Protein AF-A0A0G2F5P8-F1 (afdb_monomer)

Radius of gyration: 18.18 Å; Cα contacts (8 Å, |Δi|>4): 67; chains: 1; bounding box: 37×34×45 Å

InterPro domains:
  IPR036188 FAD/NAD(P)-binding domain superfamily [G3DSA:3.50.50.60] (3-73)
  IPR036188 FAD/NAD(P)-binding domain superfamily [G3DSA:3.50.50.60] (74-87)

Mean predicted aligned error: 3.75 Å

Foldseek 3Di:
DPPDPPQHPHDPVVVVVVVVVVCVVPDPPDDDDPFAWDDKDQDPVQWIWTATPVRDIDIDNDDDDPPDDDDDDPPDPCPVVCPPPHD

Sequence (87 aa):
MYGVLGFDHMAQETFRMKSKGDILRRYDTVEFKRAYIETIKKLENGNFQATDGWTNVYEGRKMVIATGVKDVLPQIEGLDFCWGRGV

Nearest PDB structures (foldseek):
  4fk1-assembly1_B  TM=9.664E-01  e=1.678E-02  Bacillus anthracis str. 'Ames Ancestor'
  4fk1-assembly2_C  TM=9.592E-01  e=1.678E-02  Bacillus anthracis str. 'Ames Ancestor'
  3ab1-assembly1_A  TM=6.669E-01  e=7.817E-03  Chlorobaculum tepidum
  3r9u-assembly1_A  TM=6.970E-01  e=1.287E-01  Campylobacter jejuni
  5vdn-assembly1_B  TM=7.276E-01  e=1.052E+00  Yersinia pestis KIM10+

Solvent-accessible surface area (backbone atoms only — not comparable to full-atom values): 5877 Å² total; per-residue (Å²): 58,73,96,43,91,97,39,62,83,32,61,64,62,56,59,54,51,50,55,54,49,55,44,61,74,73,41,90,91,67,86,88,78,98,73,59,75,74,47,74,47,78,45,94,89,63,31,35,40,38,30,30,82,83,72,49,76,47,78,36,79,71,86,83,91,81,85,78,85,79,89,84,75,76,98,47,92,66,47,80,76,28,63,97,73,60,129

pLDDT: mean 95.54, std 5.41, range [55.12, 98.56]

Secondary structure (DSSP, 8-state):
--SSTT-TT--HHHHHHHHHHHHHHH-SS-------EEEEEE-TTS-EEEEETT--EEEES-------------S-TTHHHHTTT--

Organism: NCBI:txid1214573

Structure (mmCIF, N/CA/C/O backbone):
data_AF-A0A0G2F5P8-F1
#
_entry.id   AF-A0A0G2F5P8-F1
#
loop_
_atom_site.group_PDB
_atom_site.id
_atom_site.type_symbol
_atom_site.label_atom_id
_atom_site.label_alt_id
_atom_site.label_comp_id
_atom_site.label_asym_id
_atom_site.label_entity_id
_atom_site.label_seq_id
_atom_site.pdbx_PDB_ins_code
_atom_site.Cartn_x
_atom_site.Cartn_y
_atom_site.Cartn_z
_atom_site.occupancy
_atom_site.B_iso_or_equiv
_atom_site.auth_seq_id
_atom_site.auth_comp_id
_atom_site.auth_asym_id
_atom_site.auth_atom_id
_atom_site.pdbx_PDB_model_num
ATOM 1 N N . MET A 1 1 ? 8.033 -9.329 -15.420 1.00 86.12 1 MET 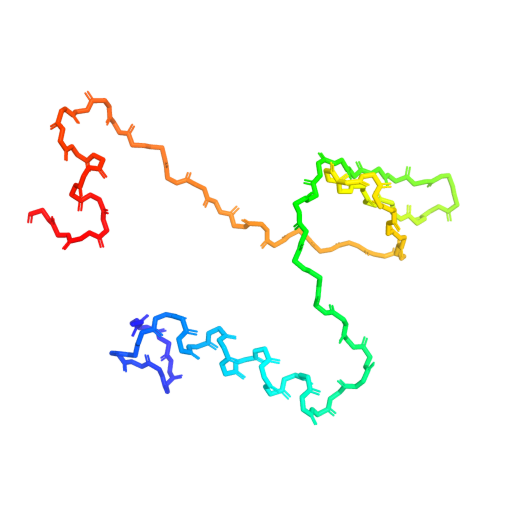A N 1
ATOM 2 C CA . MET A 1 1 ? 8.296 -9.651 -14.007 1.00 86.12 1 MET A CA 1
ATOM 3 C C . MET A 1 1 ? 9.281 -10.787 -14.058 1.00 86.12 1 MET A C 1
ATOM 5 O O . MET A 1 1 ? 9.074 -11.704 -14.835 1.00 86.12 1 MET A O 1
ATOM 9 N N . TYR A 1 2 ? 10.378 -10.667 -13.331 1.00 90.56 2 TYR A N 1
ATOM 10 C CA . TYR A 1 2 ? 11.467 -11.637 -13.348 1.00 90.56 2 TYR A CA 1
ATOM 11 C C . TYR A 1 2 ? 11.739 -12.068 -11.912 1.00 90.56 2 TYR A C 1
ATOM 13 O O . TYR A 1 2 ? 11.459 -11.307 -10.983 1.00 90.56 2 TYR A O 1
ATOM 21 N N . GLY A 1 3 ? 12.243 -13.286 -11.723 1.00 93.56 3 GLY A N 1
ATOM 22 C CA . GLY A 1 3 ? 12.561 -13.811 -10.390 1.00 93.56 3 GLY A CA 1
ATOM 23 C C . GLY A 1 3 ? 11.345 -14.205 -9.542 1.00 93.56 3 GLY A C 1
ATOM 24 O O . GLY A 1 3 ? 11.495 -14.450 -8.349 1.00 93.56 3 GLY A O 1
ATOM 25 N N . VAL A 1 4 ? 10.147 -14.293 -10.134 1.00 95.62 4 VAL A N 1
ATOM 26 C CA . VAL A 1 4 ? 8.930 -14.773 -9.459 1.00 95.62 4 VAL A CA 1
ATOM 27 C C . VAL A 1 4 ? 8.387 -15.996 -10.183 1.00 95.62 4 VAL A C 1
ATOM 29 O O . VAL A 1 4 ? 7.935 -15.913 -11.325 1.00 95.62 4 VAL A O 1
ATOM 32 N N . LEU A 1 5 ? 8.441 -17.143 -9.500 1.00 95.56 5 LEU A N 1
ATOM 33 C CA . LEU A 1 5 ? 8.019 -18.435 -10.035 1.00 95.56 5 LEU A CA 1
ATOM 34 C C . LEU A 1 5 ? 6.571 -18.373 -10.552 1.00 95.56 5 LEU A C 1
ATOM 36 O O . LEU A 1 5 ? 5.671 -17.910 -9.853 1.00 95.56 5 LEU A O 1
ATOM 40 N N . GLY A 1 6 ? 6.355 -18.844 -11.782 1.00 95.62 6 GLY A N 1
ATOM 41 C CA . GLY A 1 6 ? 5.044 -18.845 -12.442 1.00 95.62 6 GLY A CA 1
ATOM 42 C C . GLY A 1 6 ? 4.628 -17.515 -13.087 1.00 95.62 6 GLY A C 1
ATOM 43 O O . GLY A 1 6 ? 3.582 -17.470 -13.728 1.00 95.62 6 GLY A O 1
ATOM 44 N N . PHE A 1 7 ? 5.429 -16.451 -12.955 1.00 96.31 7 PHE A N 1
ATOM 45 C CA . PHE A 1 7 ? 5.168 -15.133 -13.555 1.00 96.31 7 PHE A CA 1
ATOM 46 C C . PHE A 1 7 ? 6.377 -14.570 -14.313 1.00 96.31 7 PHE A C 1
ATOM 48 O O . PHE A 1 7 ? 6.443 -13.361 -14.552 1.00 96.31 7 PHE A O 1
ATOM 55 N N . ASP A 1 8 ? 7.332 -15.423 -14.690 1.00 96.38 8 ASP A N 1
ATOM 56 C CA . ASP A 1 8 ? 8.471 -14.988 -15.495 1.00 96.38 8 ASP A CA 1
ATOM 57 C C . ASP A 1 8 ? 8.001 -14.384 -16.829 1.00 96.38 8 ASP A C 1
ATOM 59 O O . ASP A 1 8 ? 7.011 -14.832 -17.408 1.00 96.38 8 ASP A O 1
ATOM 63 N N . HIS A 1 9 ? 8.660 -13.311 -17.271 1.00 94.00 9 HIS A N 1
ATOM 64 C CA . HIS A 1 9 ? 8.294 -12.510 -18.448 1.00 94.00 9 HIS A CA 1
ATOM 65 C C . HIS A 1 9 ? 6.901 -11.843 -18.438 1.00 94.00 9 HIS A C 1
ATOM 67 O O . HIS A 1 9 ? 6.573 -11.099 -19.360 1.00 94.00 9 HIS A O 1
ATOM 73 N N . MET A 1 10 ? 6.089 -12.002 -17.389 1.00 96.00 10 MET A N 1
ATOM 74 C CA . MET A 1 10 ? 4.742 -11.415 -17.340 1.00 96.00 10 MET A CA 1
ATOM 75 C C . MET A 1 10 ? 4.762 -9.941 -16.930 1.00 96.00 10 MET A C 1
ATOM 77 O O . MET A 1 10 ? 5.560 -9.539 -16.084 1.00 96.00 10 MET A O 1
ATOM 81 N N . ALA A 1 11 ? 3.845 -9.118 -17.443 1.00 95.06 11 ALA A N 1
ATOM 82 C CA . ALA A 1 11 ? 3.709 -7.741 -16.964 1.00 95.06 11 ALA A CA 1
ATOM 83 C C . ALA A 1 11 ? 3.456 -7.710 -15.442 1.00 95.06 11 ALA A C 1
ATOM 85 O O . ALA A 1 11 ? 2.657 -8.480 -14.906 1.00 95.06 11 ALA A O 1
ATOM 86 N N . GLN A 1 12 ? 4.124 -6.802 -14.724 1.00 94.06 12 GLN A N 1
ATOM 87 C CA . GLN A 1 12 ? 4.019 -6.693 -13.261 1.00 94.06 12 GLN A CA 1
ATOM 88 C C . GLN A 1 12 ? 2.574 -6.419 -12.818 1.00 94.06 12 GLN A C 1
ATOM 90 O O . GLN A 1 12 ? 2.150 -6.841 -11.743 1.00 94.06 12 GLN A O 1
ATOM 95 N N . GLU A 1 13 ? 1.806 -5.710 -13.646 1.00 96.12 13 GLU A N 1
ATOM 96 C CA . GLU A 1 13 ? 0.390 -5.458 -13.399 1.00 96.12 13 GLU A CA 1
ATOM 97 C C . GLU A 1 13 ? -0.442 -6.743 -13.410 1.00 96.12 13 GLU A C 1
A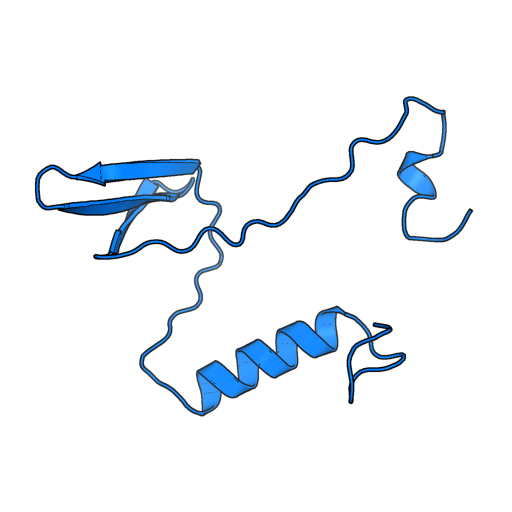TOM 99 O O . GLU A 1 13 ? -1.298 -6.909 -12.542 1.00 96.12 13 GLU A O 1
ATOM 104 N N . THR A 1 14 ? -0.143 -7.691 -14.303 1.00 96.81 14 THR A N 1
ATOM 105 C CA . THR A 1 14 ? -0.841 -8.981 -14.378 1.00 96.81 14 THR A CA 1
ATOM 106 C C . THR A 1 14 ? -0.750 -9.741 -13.059 1.00 96.81 14 THR A C 1
ATOM 108 O O . THR A 1 14 ? -1.762 -10.241 -12.568 1.00 96.81 14 THR A O 1
ATOM 111 N N . PHE A 1 15 ? 0.432 -9.770 -12.436 1.00 96.81 15 PHE A N 1
ATOM 112 C CA . PHE A 1 15 ? 0.619 -10.392 -11.124 1.00 96.81 15 PHE A CA 1
ATOM 113 C C . PHE A 1 15 ? -0.259 -9.738 -10.044 1.00 96.81 15 PHE A C 1
ATOM 115 O O . PHE A 1 15 ? -0.947 -10.438 -9.293 1.00 96.81 15 PHE A O 1
ATOM 122 N N . ARG A 1 16 ? -0.293 -8.398 -9.990 1.00 97.06 16 ARG A N 1
ATOM 123 C CA . ARG A 1 16 ? -1.098 -7.650 -9.007 1.00 97.06 16 ARG A CA 1
ATOM 124 C C . ARG A 1 16 ? -2.596 -7.856 -9.221 1.00 97.06 16 ARG A C 1
ATOM 126 O O . ARG A 1 16 ? -3.317 -8.102 -8.255 1.00 97.06 16 ARG A O 1
ATOM 133 N N . MET A 1 17 ? -3.060 -7.781 -10.469 1.00 97.50 17 MET A N 1
ATOM 134 C CA . MET A 1 17 ? -4.469 -7.975 -10.817 1.00 97.50 17 MET A CA 1
ATOM 135 C C . MET A 1 17 ? -4.935 -9.388 -10.489 1.00 97.50 17 MET A C 1
ATOM 137 O O . MET A 1 17 ? -5.969 -9.545 -9.841 1.00 97.50 17 MET A O 1
ATOM 141 N N . LYS A 1 18 ? -4.151 -10.407 -10.864 1.00 97.69 18 LYS A N 1
ATOM 142 C CA . LYS A 1 18 ? -4.481 -11.799 -10.552 1.00 97.69 18 LYS A CA 1
ATOM 143 C C . LYS A 1 18 ? -4.547 -12.023 -9.043 1.00 97.69 18 LYS A C 1
ATOM 145 O O . LYS A 1 18 ? -5.536 -12.558 -8.556 1.00 97.69 18 LYS A O 1
ATOM 150 N N . SER A 1 19 ? -3.538 -11.563 -8.302 1.00 97.25 19 SER A N 1
ATOM 151 C CA . SER A 1 19 ? -3.482 -11.721 -6.843 1.00 97.25 19 SER A CA 1
ATOM 152 C C . SER A 1 19 ? -4.672 -11.054 -6.144 1.00 97.25 19 SER A C 1
ATOM 154 O O . SER A 1 19 ? -5.340 -11.685 -5.329 1.00 97.25 19 SER A O 1
ATOM 156 N N . LYS A 1 20 ? -4.994 -9.802 -6.505 1.00 97.94 20 LYS A N 1
ATOM 157 C CA . LYS A 1 20 ? -6.169 -9.091 -5.974 1.00 97.94 20 LYS A CA 1
ATOM 158 C C . LYS A 1 20 ? -7.478 -9.802 -6.336 1.00 97.94 20 LYS A C 1
ATOM 160 O O . LYS A 1 20 ? -8.341 -9.960 -5.477 1.00 97.94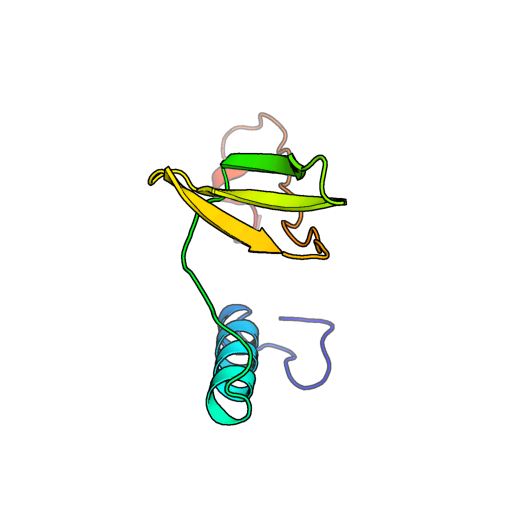 20 LYS A O 1
ATOM 165 N N . GLY A 1 21 ? -7.624 -10.222 -7.593 1.00 98.12 21 GLY A N 1
ATOM 166 C CA . GLY A 1 21 ? -8.823 -10.898 -8.088 1.00 98.12 21 GLY A CA 1
ATOM 167 C C . GLY A 1 21 ? -9.069 -12.241 -7.405 1.00 98.12 21 GLY A C 1
ATOM 168 O O . GLY A 1 21 ? -10.194 -12.527 -7.009 1.00 98.12 21 GLY A O 1
ATOM 169 N N . ASP A 1 22 ? -8.020 -13.038 -7.197 1.00 98.31 22 ASP A N 1
ATOM 170 C CA . ASP A 1 22 ? -8.129 -14.317 -6.493 1.00 98.31 22 ASP A CA 1
ATOM 171 C C . ASP A 1 22 ? -8.538 -14.148 -5.025 1.00 98.31 22 ASP A C 1
ATOM 173 O O . ASP A 1 22 ? -9.309 -14.969 -4.527 1.00 98.31 22 ASP A O 1
ATOM 177 N N . ILE A 1 23 ? -8.075 -13.089 -4.347 1.00 98.44 23 ILE A N 1
ATOM 178 C CA . ILE A 1 23 ? -8.504 -12.775 -2.976 1.00 98.44 23 ILE A CA 1
ATOM 179 C C . ILE A 1 23 ? -9.992 -12.418 -2.962 1.00 98.44 23 ILE A C 1
ATOM 181 O O . ILE A 1 23 ? -10.766 -13.072 -2.271 1.00 98.44 23 ILE A O 1
ATOM 185 N N . LEU A 1 24 ? -10.400 -11.442 -3.778 1.00 97.75 24 LEU A N 1
ATOM 186 C CA . LEU A 1 24 ? -11.786 -10.961 -3.827 1.00 97.75 24 LEU A CA 1
ATOM 187 C C . LEU A 1 24 ? -12.787 -12.043 -4.250 1.00 97.75 24 LEU A C 1
ATOM 189 O O . LEU A 1 24 ? -13.934 -12.029 -3.823 1.00 97.75 24 LEU A O 1
ATOM 193 N N . ARG A 1 25 ? -12.366 -12.989 -5.096 1.00 98.19 25 ARG A N 1
ATOM 194 C CA . ARG A 1 25 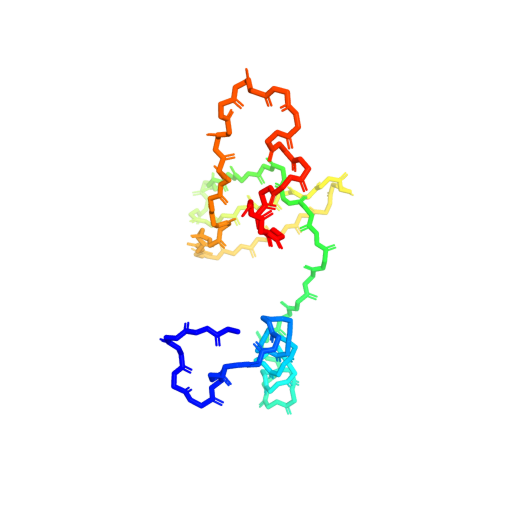? -13.217 -14.094 -5.556 1.00 98.19 25 ARG A CA 1
ATOM 195 C C . ARG A 1 25 ? -13.434 -15.168 -4.488 1.00 98.19 25 ARG A C 1
ATOM 197 O O . ARG A 1 25 ? -14.411 -15.906 -4.572 1.00 98.19 25 ARG A O 1
ATOM 204 N N . ARG A 1 26 ? -12.497 -15.332 -3.551 1.00 98.38 26 ARG A N 1
ATOM 205 C CA . ARG A 1 26 ? -12.474 -16.473 -2.618 1.00 98.38 26 ARG A CA 1
ATOM 206 C C . ARG A 1 26 ? -12.755 -16.095 -1.169 1.00 98.38 26 ARG A C 1
ATOM 208 O O . ARG A 1 26 ? -13.065 -16.994 -0.393 1.00 98.38 26 ARG A O 1
ATOM 215 N N . TYR A 1 27 ? -12.618 -14.822 -0.810 1.00 98.31 27 TYR A N 1
ATOM 216 C CA . TYR A 1 27 ? -12.725 -14.350 0.566 1.00 98.31 27 TYR A CA 1
ATOM 217 C C . TYR A 1 27 ? -13.527 -13.049 0.625 1.00 98.31 27 TYR A C 1
ATOM 219 O O . TYR A 1 27 ? -13.269 -12.116 -0.131 1.00 98.31 27 TYR A O 1
ATOM 227 N N . ASP A 1 28 ? -14.461 -12.983 1.566 1.00 97.44 28 ASP A N 1
ATOM 228 C CA . ASP A 1 28 ? -15.326 -11.836 1.862 1.00 97.44 28 ASP A CA 1
ATOM 229 C C . ASP A 1 28 ? -14.808 -10.974 3.029 1.00 97.44 28 ASP A C 1
ATOM 231 O O . ASP A 1 28 ? -15.362 -9.923 3.335 1.00 97.44 28 ASP A O 1
ATOM 235 N N . THR A 1 29 ? -13.706 -11.382 3.662 1.00 97.88 29 THR A N 1
ATOM 236 C CA . THR A 1 29 ? -13.117 -10.723 4.839 1.00 97.88 29 THR A CA 1
ATOM 237 C C . THR A 1 29 ? -12.107 -9.620 4.510 1.00 97.88 29 THR A C 1
ATOM 239 O O . THR A 1 29 ? -11.525 -9.030 5.423 1.00 97.88 29 THR A O 1
ATOM 242 N N . VAL A 1 30 ? -11.855 -9.348 3.224 1.00 97.50 30 VAL A N 1
ATOM 243 C CA . VAL A 1 30 ? -10.830 -8.396 2.769 1.00 97.50 30 VAL A CA 1
ATOM 244 C C . VAL A 1 30 ? -11.445 -7.328 1.873 1.00 97.50 30 VAL A C 1
ATOM 246 O O . VAL A 1 30 ? -11.976 -7.622 0.805 1.00 97.50 30 VAL A O 1
ATOM 249 N N . GLU A 1 31 ? -11.272 -6.066 2.259 1.00 96.31 31 GLU A N 1
ATOM 250 C CA . GLU A 1 31 ? -11.649 -4.911 1.448 1.00 96.31 31 GLU A CA 1
ATOM 251 C C . GLU A 1 31 ? -10.427 -4.260 0.793 1.00 96.31 31 GLU A C 1
ATOM 253 O O . GLU A 1 31 ? -9.388 -4.058 1.421 1.00 96.31 31 GLU A O 1
ATOM 258 N N . PHE A 1 32 ? -10.571 -3.853 -0.470 1.00 96.81 32 PHE A N 1
ATOM 259 C CA . PHE A 1 32 ? -9.578 -3.033 -1.163 1.00 96.81 32 PHE A CA 1
ATOM 260 C C . PHE A 1 32 ? -10.133 -1.632 -1.390 1.00 96.81 32 PHE A C 1
ATOM 262 O O . PHE A 1 32 ? -11.061 -1.455 -2.179 1.00 96.81 32 PHE A O 1
ATOM 269 N N . LYS A 1 33 ? -9.510 -0.627 -0.776 1.00 95.38 33 LYS A N 1
ATOM 270 C CA . LYS A 1 33 ? -9.845 0.785 -0.988 1.00 95.38 33 LYS A CA 1
ATOM 271 C C . LYS A 1 33 ? -8.732 1.467 -1.775 1.00 95.38 33 LYS A C 1
ATOM 273 O O . LYS A 1 33 ? -7.552 1.304 -1.471 1.00 95.38 33 LYS A O 1
ATOM 278 N N . ARG A 1 34 ? -9.101 2.212 -2.819 1.00 95.56 34 ARG A N 1
ATOM 279 C CA . ARG A 1 34 ? -8.164 3.085 -3.535 1.00 95.56 34 ARG A CA 1
ATOM 280 C C . ARG A 1 34 ? -8.093 4.398 -2.761 1.00 95.56 34 ARG A C 1
ATOM 282 O O . ARG A 1 34 ? -8.887 5.289 -3.027 1.00 95.56 34 ARG A O 1
ATOM 289 N N . ALA A 1 35 ? -7.177 4.474 -1.803 1.00 95.12 35 ALA A N 1
ATOM 290 C CA . ALA A 1 35 ? -6.992 5.643 -0.953 1.00 95.12 35 ALA A CA 1
ATOM 291 C C . ALA A 1 35 ? -5.513 5.963 -0.748 1.00 95.12 35 ALA A C 1
ATOM 293 O O . ALA A 1 35 ? -4.671 5.063 -0.733 1.00 95.12 35 ALA A O 1
ATOM 294 N N . TYR A 1 36 ? -5.218 7.253 -0.598 1.00 97.25 36 TYR A N 1
ATOM 295 C CA . TYR A 1 36 ? -3.913 7.741 -0.175 1.00 97.25 36 TYR A CA 1
ATOM 296 C C . TYR A 1 36 ? -3.990 8.081 1.313 1.00 97.25 36 TYR A C 1
ATOM 298 O O . TYR A 1 36 ? -4.700 9.009 1.696 1.00 97.25 36 TYR A O 1
ATOM 306 N N . ILE A 1 37 ? -3.312 7.286 2.144 1.00 98.00 37 ILE A N 1
ATOM 307 C CA . ILE A 1 37 ? -3.268 7.498 3.594 1.00 98.00 37 ILE A CA 1
ATOM 308 C C . ILE A 1 37 ? -2.264 8.608 3.899 1.00 98.00 37 ILE A C 1
ATOM 310 O O . ILE A 1 37 ? -1.091 8.483 3.555 1.00 98.00 37 ILE A O 1
ATOM 314 N N . GLU A 1 38 ? -2.721 9.665 4.565 1.00 97.81 38 GLU A N 1
ATOM 315 C CA . GLU A 1 38 ? -1.885 10.816 4.922 1.00 97.81 38 GLU A CA 1
ATOM 316 C C . GLU A 1 38 ? -1.340 10.708 6.340 1.00 97.81 38 GLU A C 1
ATOM 318 O O . GLU A 1 38 ? -0.181 11.030 6.597 1.00 97.81 38 GLU A O 1
ATOM 323 N N . THR A 1 39 ? -2.176 10.252 7.276 1.00 97.75 39 THR A N 1
ATOM 324 C CA . THR A 1 39 ? -1.808 10.188 8.689 1.00 97.75 39 THR A CA 1
ATOM 325 C C . THR A 1 39 ? -2.232 8.880 9.320 1.00 97.75 39 THR A C 1
ATOM 327 O O . THR A 1 39 ? -3.247 8.275 8.972 1.00 97.75 39 THR A O 1
ATOM 330 N N . ILE A 1 40 ? -1.415 8.448 10.274 1.00 97.88 40 ILE A N 1
ATOM 331 C CA . ILE A 1 40 ? -1.627 7.254 11.072 1.00 97.88 40 ILE A CA 1
ATOM 332 C C . ILE A 1 40 ? -1.300 7.606 12.519 1.00 97.88 40 ILE A C 1
ATOM 334 O O . ILE A 1 40 ? -0.258 8.200 12.792 1.00 97.88 40 ILE A O 1
ATOM 338 N N . LYS A 1 41 ? -2.157 7.193 13.455 1.00 97.81 41 LYS A N 1
ATOM 339 C CA . LYS A 1 41 ? -1.909 7.340 14.894 1.00 97.81 41 LYS A CA 1
ATOM 340 C C . LYS A 1 41 ? -2.328 6.099 15.672 1.00 97.81 41 LYS A C 1
ATOM 342 O O . LYS A 1 41 ? -3.270 5.404 15.294 1.00 97.81 41 LYS A O 1
ATOM 347 N N . LYS A 1 42 ? -1.637 5.845 16.784 1.00 98.12 42 LYS A N 1
ATOM 348 C CA . LYS A 1 42 ? -2.081 4.891 17.804 1.00 98.12 42 LYS A CA 1
ATOM 349 C C . LYS A 1 42 ? -3.047 5.605 18.750 1.00 98.12 42 LYS A C 1
ATOM 351 O O . LYS A 1 42 ? -2.756 6.708 19.203 1.00 98.12 42 LYS A O 1
ATOM 356 N N . LEU A 1 43 ? -4.190 4.989 19.007 1.00 98.12 43 LEU A N 1
ATOM 357 C CA . LEU A 1 43 ? -5.223 5.483 19.908 1.00 98.12 43 LEU A CA 1
ATOM 358 C C . LEU A 1 43 ? -4.963 5.002 21.341 1.00 98.12 43 LEU A C 1
ATOM 360 O O . LEU A 1 43 ? -4.278 4.001 21.565 1.00 98.12 43 LEU A O 1
ATOM 364 N N . GLU A 1 44 ? -5.556 5.689 22.316 1.00 97.75 44 GLU A N 1
ATOM 365 C CA . GLU A 1 44 ? -5.432 5.346 23.741 1.00 97.75 44 GLU A CA 1
ATOM 366 C C . GLU A 1 44 ? -5.999 3.958 24.064 1.00 97.75 44 GLU A C 1
ATOM 368 O O . GLU A 1 44 ? -5.450 3.235 24.890 1.00 97.75 44 GLU A O 1
ATOM 373 N N . ASN A 1 45 ? -7.042 3.534 23.342 1.00 96.19 45 ASN A N 1
ATOM 374 C CA . ASN A 1 45 ? -7.629 2.196 23.457 1.00 96.19 45 ASN A CA 1
ATOM 375 C C . ASN A 1 45 ? -6.740 1.071 22.877 1.00 96.19 45 ASN A C 1
ATOM 377 O O . ASN A 1 45 ? -7.134 -0.094 22.892 1.00 96.19 45 ASN A O 1
ATOM 381 N N . GLY A 1 46 ? -5.560 1.405 22.345 1.00 96.88 46 GLY A N 1
ATOM 382 C CA . GLY A 1 46 ? -4.593 0.464 21.783 1.00 96.88 46 GLY A CA 1
ATOM 383 C C . GLY A 1 46 ? -4.751 0.174 20.2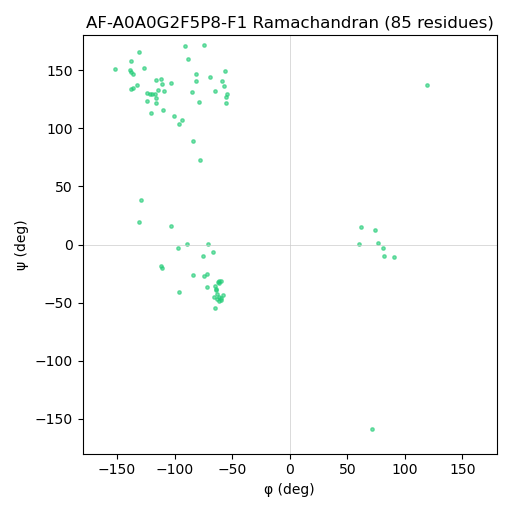87 1.00 96.88 46 GLY A C 1
ATOM 384 O O . GLY A 1 46 ? -3.830 -0.407 19.709 1.00 96.88 46 GLY A O 1
ATOM 385 N N . ASN A 1 47 ? -5.849 0.597 19.651 1.00 98.31 47 ASN A N 1
ATOM 386 C CA . ASN A 1 47 ? -6.046 0.474 18.205 1.00 98.31 47 ASN A CA 1
ATOM 387 C C . ASN A 1 47 ? -5.204 1.496 17.426 1.00 98.31 47 ASN A C 1
ATOM 389 O O . ASN A 1 47 ? -4.609 2.420 17.979 1.00 98.31 47 ASN A O 1
ATOM 393 N N . PHE A 1 48 ? -5.193 1.344 16.108 1.00 98.56 48 PHE A N 1
ATOM 394 C CA . PHE A 1 48 ? -4.630 2.289 15.159 1.00 98.56 48 PHE A CA 1
ATOM 395 C C . PHE A 1 48 ? -5.737 2.933 14.334 1.00 98.56 48 PHE A C 1
ATOM 397 O O . PHE A 1 48 ? -6.674 2.252 13.920 1.00 98.56 48 PHE A O 1
ATOM 404 N N . GLN A 1 49 ? -5.572 4.221 14.051 1.00 98.50 49 GLN A N 1
ATOM 405 C CA . GLN A 1 49 ? -6.420 4.985 13.149 1.00 98.50 49 GLN A CA 1
ATOM 406 C C . GLN A 1 49 ? -5.587 5.472 11.961 1.00 98.50 49 GLN A C 1
ATOM 408 O O . GLN A 1 49 ? -4.532 6.076 12.165 1.00 98.50 49 GLN A O 1
ATOM 413 N N . ALA A 1 50 ? -6.069 5.238 10.744 1.00 98.19 50 ALA A N 1
ATOM 414 C CA . ALA A 1 50 ? -5.545 5.818 9.514 1.00 98.19 50 ALA A CA 1
ATOM 415 C C . ALA A 1 50 ? -6.559 6.814 8.939 1.00 98.19 50 ALA A C 1
ATOM 417 O O . ALA A 1 50 ? -7.756 6.524 8.917 1.00 98.19 50 ALA A O 1
ATOM 418 N N . THR A 1 51 ? -6.077 7.958 8.459 1.00 98.31 51 THR A N 1
ATOM 419 C CA . THR A 1 51 ? -6.897 8.979 7.794 1.00 98.31 51 THR A CA 1
ATOM 420 C C . THR A 1 51 ? -6.384 9.185 6.374 1.00 98.31 51 THR A C 1
ATOM 422 O O . THR A 1 51 ? -5.177 9.365 6.173 1.00 98.31 51 THR A O 1
ATOM 425 N N . ASP A 1 52 ? -7.283 9.133 5.391 1.00 97.69 52 ASP A N 1
ATOM 426 C CA . ASP A 1 52 ? -6.947 9.411 3.991 1.00 97.69 52 ASP A CA 1
ATOM 427 C C . ASP A 1 52 ? -7.122 10.887 3.607 1.00 97.69 52 ASP A C 1
ATOM 429 O O . ASP A 1 52 ? -7.672 11.683 4.368 1.00 97.69 52 ASP A O 1
ATOM 433 N N . GLY A 1 53 ? -6.659 11.247 2.407 1.00 95.62 53 GLY A N 1
ATOM 434 C CA . GLY A 1 53 ? -6.761 12.615 1.882 1.00 95.62 53 GLY A CA 1
ATOM 435 C C . GLY A 1 53 ? -8.188 13.106 1.595 1.00 95.62 53 GLY A C 1
ATOM 436 O O . GLY A 1 53 ? -8.377 14.278 1.283 1.00 95.62 53 GLY A O 1
ATOM 437 N N . TRP A 1 54 ? -9.206 12.247 1.715 1.00 95.38 54 TRP A N 1
ATOM 438 C CA . TRP A 1 54 ? -10.621 12.643 1.680 1.00 95.38 54 TRP A CA 1
ATOM 439 C C . TRP A 1 54 ? -11.252 12.668 3.072 1.00 95.38 54 TRP A C 1
ATOM 441 O O . TRP A 1 54 ? -12.474 12.665 3.173 1.00 95.38 54 TRP A O 1
ATOM 451 N N . THR A 1 55 ? -10.426 12.673 4.121 1.00 96.00 55 THR A N 1
ATOM 452 C CA . THR A 1 55 ? -10.814 12.667 5.537 1.00 96.00 55 THR A CA 1
ATOM 453 C C . THR A 1 55 ? -11.600 11.435 5.992 1.00 96.00 55 THR A C 1
ATOM 455 O O . THR A 1 55 ? -12.127 11.424 7.107 1.00 96.00 55 THR A O 1
ATOM 458 N N . ASN A 1 56 ? -11.618 10.350 5.205 1.00 97.88 56 ASN A N 1
ATOM 459 C CA . ASN A 1 56 ? -12.172 9.087 5.684 1.00 97.88 56 ASN A CA 1
ATOM 460 C C . ASN A 1 56 ? -11.260 8.495 6.756 1.00 97.88 56 ASN A C 1
ATOM 462 O O . ASN A 1 56 ? -10.030 8.559 6.666 1.00 97.88 56 ASN A O 1
ATOM 466 N N . VAL A 1 57 ? -11.887 7.865 7.746 1.00 97.75 57 VAL A 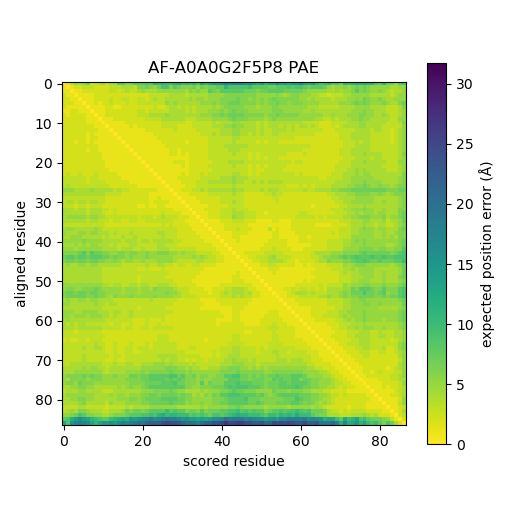N 1
ATOM 467 C CA . VAL A 1 57 ? -11.210 7.278 8.899 1.00 97.75 57 VAL A CA 1
ATOM 468 C C . VAL A 1 57 ? -11.364 5.763 8.882 1.00 97.75 57 VAL A C 1
ATOM 470 O O . VAL A 1 57 ? -12.464 5.235 8.717 1.00 97.75 57 VAL A O 1
ATOM 473 N N . TYR A 1 58 ? -10.251 5.069 9.099 1.00 97.50 58 TYR A N 1
ATOM 474 C CA . TYR A 1 58 ? -10.187 3.616 9.202 1.00 97.50 58 TYR A CA 1
ATOM 475 C C . TYR A 1 58 ? -9.555 3.230 10.533 1.00 97.50 58 TYR A C 1
ATOM 477 O O . TYR A 1 58 ? -8.476 3.722 10.866 1.00 97.50 58 TYR A O 1
ATOM 485 N N . GLU A 1 59 ? -10.188 2.321 11.271 1.00 97.75 59 GLU A N 1
ATOM 486 C CA . GLU A 1 59 ? -9.655 1.810 12.533 1.00 97.75 59 GLU A CA 1
ATOM 487 C C . GLU A 1 59 ? -9.347 0.316 12.462 1.00 97.75 59 GLU A C 1
ATOM 489 O O . GLU A 1 59 ? -10.088 -0.475 11.879 1.00 97.75 59 GLU A O 1
ATOM 494 N N . GLY A 1 60 ? -8.244 -0.080 13.093 1.00 97.81 60 GLY A N 1
ATOM 495 C CA . GLY A 1 60 ? -7.819 -1.470 13.155 1.00 97.81 60 GLY A CA 1
ATOM 496 C C . GLY A 1 60 ? -7.009 -1.771 14.406 1.00 97.81 60 GLY A C 1
ATOM 497 O O . GLY A 1 60 ? -6.298 -0.925 14.937 1.00 97.81 60 GLY A O 1
ATOM 498 N N . ARG A 1 61 ? -7.075 -3.016 14.880 1.00 98.38 61 ARG A N 1
ATOM 499 C CA . ARG A 1 61 ? -6.313 -3.464 16.064 1.00 98.38 61 ARG A CA 1
ATOM 500 C C . ARG A 1 61 ? -4.813 -3.588 15.791 1.00 98.38 61 ARG A C 1
ATOM 502 O O . ARG A 1 61 ? -4.001 -3.565 16.709 1.00 98.38 61 ARG A O 1
ATOM 509 N N . LYS A 1 62 ? -4.448 -3.798 14.527 1.00 97.81 62 LYS A N 1
ATOM 510 C CA . LYS A 1 62 ? -3.076 -3.987 14.053 1.00 97.81 62 LYS A CA 1
ATOM 511 C C 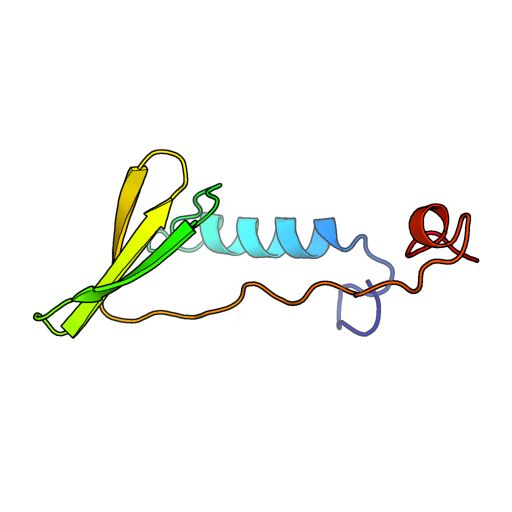. LYS A 1 62 ? -2.886 -3.215 12.758 1.00 97.81 62 LYS A C 1
ATOM 513 O O . LYS A 1 62 ? -3.849 -2.966 12.039 1.00 97.81 62 LYS A O 1
ATOM 518 N N . MET A 1 63 ? -1.633 -2.908 12.454 1.00 96.88 63 MET A N 1
ATOM 519 C CA . MET A 1 63 ? -1.240 -2.224 11.235 1.00 96.88 63 MET A CA 1
ATOM 520 C C . MET A 1 63 ? -0.061 -2.933 10.577 1.00 96.88 63 MET A C 1
ATOM 522 O O . MET A 1 63 ? 0.892 -3.313 11.252 1.00 96.88 63 MET A O 1
ATOM 526 N N . VAL A 1 64 ? -0.128 -3.072 9.254 1.00 97.75 64 VAL A N 1
ATOM 527 C CA . VAL A 1 64 ? 0.975 -3.548 8.416 1.00 97.75 64 VAL A CA 1
ATOM 528 C C . VAL A 1 64 ? 1.378 -2.410 7.485 1.00 97.75 64 VAL A C 1
ATOM 530 O O . VAL A 1 64 ? 0.549 -1.916 6.724 1.00 97.75 64 VAL A O 1
ATOM 533 N N . ILE A 1 65 ? 2.645 -1.995 7.543 1.00 96.38 65 ILE A N 1
ATOM 534 C CA . ILE A 1 65 ? 3.198 -0.967 6.655 1.00 96.38 65 ILE A CA 1
ATOM 535 C C . ILE A 1 65 ? 3.846 -1.675 5.463 1.00 96.38 65 ILE A C 1
ATOM 537 O O . ILE A 1 65 ? 4.893 -2.301 5.597 1.00 96.38 65 ILE A O 1
ATOM 541 N N . ALA A 1 66 ? 3.200 -1.586 4.302 1.00 97.44 66 ALA A N 1
ATOM 542 C CA . ALA A 1 66 ? 3.643 -2.201 3.048 1.00 97.44 66 ALA A CA 1
ATOM 543 C C . ALA A 1 66 ? 3.667 -1.178 1.893 1.00 97.44 66 ALA A C 1
ATOM 545 O O . ALA A 1 66 ? 3.284 -1.483 0.767 1.00 97.44 66 ALA A O 1
ATOM 546 N N . THR A 1 67 ? 4.084 0.060 2.180 1.00 97.06 67 THR A N 1
ATOM 547 C CA . THR A 1 67 ? 4.078 1.199 1.239 1.00 97.06 67 THR A CA 1
ATOM 548 C C . THR A 1 67 ? 5.182 1.145 0.181 1.00 97.06 67 THR A C 1
ATOM 550 O O . THR A 1 67 ? 5.164 1.932 -0.760 1.00 97.06 67 THR A O 1
ATOM 553 N N . GLY A 1 68 ? 6.138 0.224 0.322 1.00 97.00 68 GLY A N 1
ATOM 554 C CA . GLY A 1 68 ? 7.303 0.137 -0.553 1.00 97.00 68 GLY A CA 1
ATOM 555 C C . GLY A 1 68 ? 8.299 1.277 -0.327 1.00 97.00 68 GLY A C 1
ATOM 556 O O . GLY A 1 68 ? 8.329 1.894 0.738 1.00 97.00 68 GLY A O 1
ATOM 557 N N . VAL A 1 69 ? 9.124 1.527 -1.342 1.00 97.56 69 VAL A N 1
ATOM 558 C CA . VAL A 1 69 ? 10.166 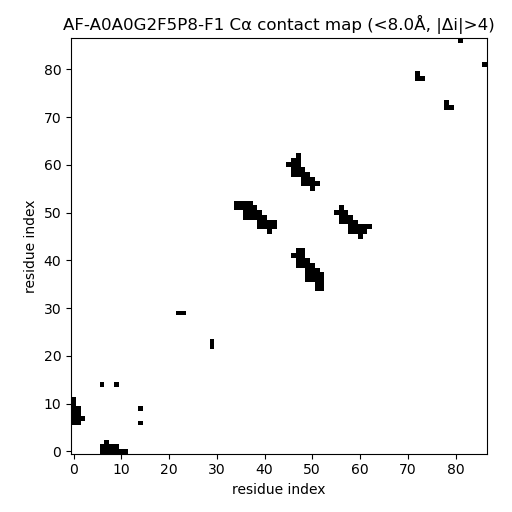2.563 -1.366 1.00 97.56 69 VAL A CA 1
ATOM 559 C C . VAL A 1 69 ? 10.065 3.379 -2.654 1.00 97.56 69 VAL A C 1
ATOM 561 O O . VAL A 1 69 ? 9.400 2.968 -3.605 1.00 97.56 69 VAL A O 1
ATOM 564 N N . LYS A 1 70 ? 10.741 4.529 -2.687 1.00 96.25 70 LYS A N 1
ATOM 565 C CA . LYS A 1 70 ? 10.896 5.368 -3.877 1.00 96.25 70 LYS A CA 1
ATOM 566 C C . LYS A 1 70 ? 12.383 5.535 -4.175 1.00 96.25 70 LYS A C 1
ATOM 568 O O . LYS A 1 70 ? 13.129 5.930 -3.282 1.00 96.25 70 LYS A O 1
ATOM 573 N N . ASP A 1 71 ? 12.786 5.278 -5.415 1.00 95.38 71 ASP A N 1
ATOM 574 C CA . ASP A 1 71 ? 14.150 5.551 -5.866 1.00 95.38 71 ASP A CA 1
ATOM 575 C C . ASP A 1 71 ? 14.433 7.061 -5.838 1.00 95.38 71 ASP A C 1
ATOM 577 O O . ASP A 1 71 ? 13.636 7.873 -6.320 1.00 95.38 71 ASP A O 1
ATOM 581 N N . VAL A 1 72 ? 15.578 7.441 -5.269 1.00 95.19 72 VAL A N 1
ATOM 582 C CA . VAL A 1 72 ? 16.095 8.814 -5.313 1.00 95.19 72 VAL A CA 1
ATOM 583 C C . VAL A 1 72 ? 17.085 8.889 -6.466 1.00 95.19 72 VAL A C 1
ATOM 585 O O . VAL A 1 72 ? 18.198 8.374 -6.370 1.00 95.19 72 VAL A O 1
ATOM 588 N N . LEU A 1 73 ? 16.658 9.495 -7.572 1.00 94.50 73 LEU A N 1
ATOM 589 C CA . LEU A 1 73 ? 17.473 9.583 -8.780 1.00 94.50 73 LEU A CA 1
ATOM 590 C C . LEU A 1 73 ? 18.496 10.729 -8.677 1.00 94.50 73 LEU A C 1
ATOM 592 O O . LEU A 1 73 ? 18.153 11.808 -8.182 1.00 94.50 73 LEU A O 1
ATOM 596 N N . PRO A 1 74 ? 19.735 10.533 -9.166 1.00 95.31 74 PRO A N 1
ATOM 597 C CA . PRO A 1 74 ? 20.687 11.619 -9.378 1.00 95.31 74 PRO A CA 1
ATOM 598 C C . PRO A 1 74 ? 20.123 12.719 -10.289 1.00 95.31 74 PRO A C 1
ATOM 600 O O . PRO A 1 74 ? 19.360 12.439 -11.213 1.00 95.31 74 PRO A O 1
ATOM 603 N N . GLN A 1 75 ? 20.548 13.967 -10.071 1.00 95.25 75 GLN A N 1
ATOM 604 C CA . GLN A 1 75 ? 20.184 15.106 -10.923 1.00 95.25 75 GLN A CA 1
ATOM 605 C C . GLN A 1 75 ? 21.016 15.112 -12.212 1.00 95.25 75 GLN A C 1
ATOM 607 O O . GLN A 1 75 ? 21.943 15.902 -12.371 1.00 95.25 75 GLN A O 1
ATOM 612 N N . ILE A 1 76 ? 20.701 14.185 -13.113 1.00 95.69 76 ILE A N 1
ATOM 613 C CA . ILE A 1 76 ? 21.308 14.064 -14.439 1.00 95.69 76 ILE A CA 1
ATOM 614 C C . ILE A 1 76 ? 20.207 14.307 -15.468 1.00 95.69 76 ILE A C 1
ATOM 616 O O . ILE A 1 76 ? 19.159 13.662 -15.413 1.00 95.69 76 ILE A O 1
ATOM 620 N N . GLU A 1 77 ? 20.436 15.241 -16.390 1.00 96.19 77 GLU A N 1
ATOM 621 C CA . GLU A 1 77 ? 19.475 15.573 -17.443 1.00 96.19 77 GLU A CA 1
ATOM 622 C C . GLU A 1 77 ? 19.091 14.319 -18.247 1.00 96.19 77 GLU A C 1
ATOM 624 O O . GLU A 1 77 ? 19.952 13.574 -18.715 1.00 96.19 77 GLU A O 1
ATOM 629 N N . GLY A 1 78 ? 17.786 14.062 -18.365 1.00 93.56 78 GLY A N 1
ATOM 630 C CA . GLY A 1 78 ? 17.230 12.930 -19.109 1.00 93.56 78 GLY A CA 1
ATOM 631 C C . GLY A 1 78 ? 17.209 11.586 -18.369 1.00 93.56 78 GLY A C 1
ATOM 632 O O . GLY A 1 78 ? 16.559 10.655 -18.845 1.00 93.56 78 GLY A O 1
ATOM 633 N N . LEU A 1 79 ? 17.853 11.450 -17.201 1.00 93.88 79 LEU A N 1
ATOM 634 C CA . LEU A 1 79 ? 17.863 10.178 -16.463 1.00 93.88 79 LEU A CA 1
ATOM 635 C C . LEU A 1 79 ? 16.463 9.765 -15.987 1.00 93.88 79 LEU A C 1
ATOM 637 O O . LEU A 1 79 ? 16.111 8.586 -16.030 1.00 93.88 79 LEU A O 1
ATOM 641 N N . ASP A 1 80 ? 15.662 10.727 -15.543 1.00 92.50 80 ASP A N 1
ATOM 642 C CA . ASP A 1 80 ? 14.281 10.520 -15.107 1.00 92.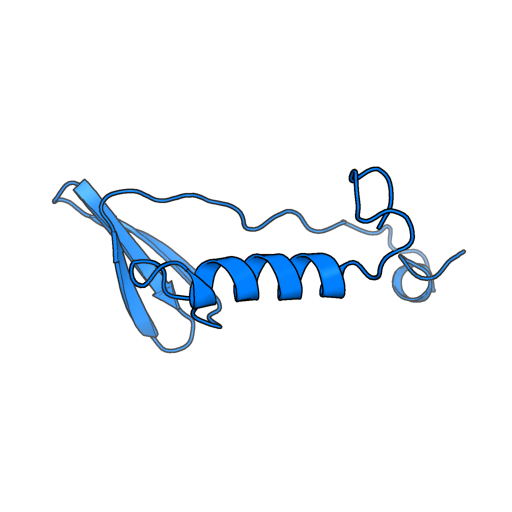50 80 ASP A CA 1
ATOM 643 C C . ASP A 1 80 ? 13.382 9.977 -16.229 1.00 92.50 80 ASP A C 1
ATOM 645 O O . ASP A 1 80 ? 12.493 9.163 -15.975 1.00 92.50 80 ASP A O 1
ATOM 649 N N . PHE A 1 81 ? 13.652 10.369 -17.476 1.00 92.25 81 PHE A N 1
ATOM 650 C CA . PHE A 1 81 ? 12.960 9.852 -18.651 1.00 92.25 81 PHE A CA 1
ATOM 651 C C . PHE A 1 81 ? 13.351 8.402 -18.984 1.00 92.25 81 PHE A C 1
ATOM 653 O O . PHE A 1 81 ? 12.489 7.621 -19.400 1.00 92.25 81 PHE A O 1
ATOM 660 N N . CYS A 1 82 ? 14.621 8.028 -18.791 1.00 94.19 82 CYS A N 1
ATOM 661 C CA . CYS A 1 82 ? 15.137 6.689 -19.109 1.00 94.19 82 CYS A CA 1
ATOM 662 C C . CYS A 1 82 ? 14.896 5.652 -17.995 1.00 94.19 82 CYS A C 1
ATOM 664 O O . CYS A 1 82 ? 14.811 4.447 -18.265 1.00 94.19 82 CYS A O 1
ATOM 666 N N . TRP A 1 83 ? 14.772 6.089 -16.736 1.00 94.38 83 TRP A N 1
ATOM 667 C CA . TRP A 1 83 ? 14.628 5.196 -15.584 1.00 94.38 83 TRP A CA 1
ATOM 668 C C . TRP A 1 83 ? 13.448 4.223 -15.747 1.00 94.38 83 TRP A C 1
ATOM 670 O O . TRP A 1 83 ? 12.296 4.614 -15.935 1.00 94.38 83 TRP A O 1
ATOM 680 N N . GLY A 1 84 ? 13.742 2.920 -15.690 1.00 89.75 84 GLY A N 1
ATOM 681 C CA . GLY A 1 84 ? 12.748 1.849 -15.827 1.00 89.75 84 GLY A CA 1
ATOM 682 C C . GLY A 1 84 ? 12.258 1.567 -17.256 1.00 89.75 84 GLY A C 1
ATOM 683 O O . GLY A 1 84 ? 11.413 0.688 -17.426 1.00 89.75 84 GLY A O 1
ATOM 684 N N . ARG A 1 85 ? 12.774 2.270 -18.274 1.00 86.69 85 ARG A N 1
ATOM 685 C CA . ARG A 1 85 ? 12.436 2.057 -19.698 1.00 86.69 85 ARG A CA 1
ATOM 686 C C . ARG A 1 85 ? 13.590 1.476 -20.516 1.00 86.69 85 ARG A C 1
ATOM 688 O O . ARG A 1 85 ? 13.343 0.873 -21.555 1.00 86.69 85 ARG A O 1
ATOM 695 N N . GLY A 1 86 ? 14.813 1.618 -20.015 1.00 75.44 86 GLY A N 1
ATOM 696 C CA . GLY A 1 86 ? 16.051 1.276 -20.711 1.00 75.44 86 GLY A CA 1
ATOM 697 C C . GLY A 1 86 ? 16.908 2.529 -20.860 1.00 75.44 86 GLY A C 1
ATOM 698 O O . GLY A 1 86 ? 16.377 3.604 -21.137 1.00 75.44 86 GLY A O 1
ATOM 699 N N . VAL A 1 87 ? 18.209 2.383 -20.614 1.00 55.12 87 VAL A N 1
ATOM 700 C CA . VAL A 1 87 ? 19.243 3.390 -20.897 1.00 55.12 87 VAL A CA 1
ATOM 701 C C . VAL A 1 87 ? 20.004 2.926 -22.127 1.00 55.12 87 VAL A C 1
ATOM 703 O O . VAL A 1 87 ? 20.247 1.698 -22.205 1.00 55.12 87 VAL A O 1
#